Protein AF-A0A536DQ66-F1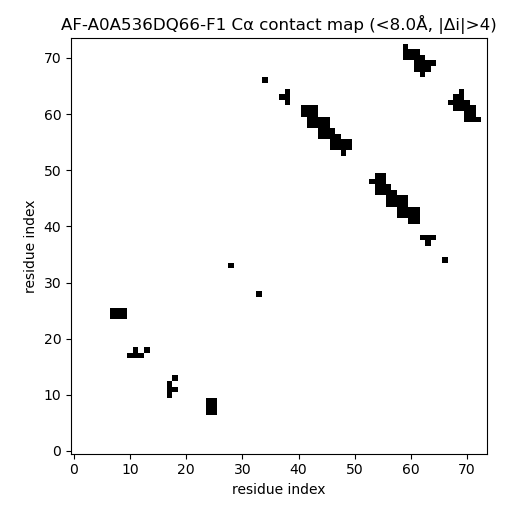 (afdb_monomer)

Secondary structure (DSSP, 8-state):
----PPP------TTTTGGG--SPTT----HHHHHHHHHH-S-EEEEEE-TT--EEEEEE-EEEETTEEEE---

Structure (mmCIF, N/CA/C/O backbone):
data_AF-A0A536DQ66-F1
#
_entry.id   AF-A0A536DQ66-F1
#
loop_
_atom_site.group_PDB
_atom_site.id
_atom_site.type_symbol
_atom_site.label_atom_id
_atom_site.label_alt_id
_atom_site.label_comp_id
_atom_site.label_asym_id
_atom_site.label_entity_id
_atom_site.label_seq_id
_atom_site.pdbx_PDB_ins_code
_atom_site.Cartn_x
_atom_site.Cartn_y
_atom_site.Cartn_z
_atom_site.occupancy
_atom_site.B_iso_or_equiv
_atom_site.auth_seq_id
_atom_site.auth_comp_id
_atom_site.auth_asym_id
_atom_site.auth_atom_id
_atom_site.pdbx_PDB_model_num
ATOM 1 N N . MET A 1 1 ? 28.110 -7.436 -3.839 1.00 50.94 1 MET A N 1
ATOM 2 C CA . MET A 1 1 ? 27.618 -6.183 -3.224 1.00 50.94 1 MET A CA 1
ATOM 3 C C . MET A 1 1 ? 27.395 -6.448 -1.743 1.00 50.94 1 MET A C 1
ATOM 5 O O . MET A 1 1 ? 26.749 -7.450 -1.455 1.00 50.94 1 MET A O 1
ATOM 9 N N . PRO A 1 2 ? 27.948 -5.659 -0.807 1.00 51.78 2 PRO A N 1
ATOM 10 C CA . PRO A 1 2 ? 27.680 -5.873 0.613 1.00 51.78 2 PRO A CA 1
ATOM 11 C C . PRO A 1 2 ? 26.178 -5.723 0.894 1.00 51.78 2 PRO A C 1
ATOM 13 O O . PRO A 1 2 ? 25.521 -4.846 0.331 1.00 51.78 2 PRO A O 1
ATOM 16 N N . ASN A 1 3 ? 25.643 -6.615 1.729 1.00 50.31 3 ASN A N 1
ATOM 17 C CA . ASN A 1 3 ? 24.229 -6.689 2.092 1.00 50.31 3 ASN A CA 1
ATOM 18 C C . ASN A 1 3 ? 23.809 -5.419 2.852 1.00 50.31 3 ASN A C 1
ATOM 20 O O . ASN A 1 3 ? 23.988 -5.311 4.065 1.00 50.31 3 ASN A O 1
ATOM 24 N N . ARG A 1 4 ? 23.287 -4.423 2.132 1.00 65.62 4 ARG A N 1
ATOM 25 C CA . ARG A 1 4 ? 22.777 -3.176 2.707 1.00 65.62 4 ARG A CA 1
ATOM 26 C C . ARG A 1 4 ? 21.315 -3.385 3.079 1.00 65.62 4 ARG A C 1
ATOM 28 O O . ARG A 1 4 ? 20.424 -2.944 2.360 1.00 65.62 4 ARG A O 1
ATOM 35 N N . MET A 1 5 ? 21.072 -4.089 4.186 1.00 66.81 5 MET A N 1
ATOM 36 C CA . MET A 1 5 ? 19.711 -4.214 4.704 1.00 66.81 5 MET A CA 1
ATOM 37 C C . MET A 1 5 ? 19.155 -2.812 4.995 1.00 66.81 5 MET A C 1
ATOM 39 O O . MET A 1 5 ? 19.843 -2.007 5.637 1.00 66.81 5 MET A O 1
ATOM 43 N N . PRO A 1 6 ? 17.943 -2.488 4.520 1.00 69.56 6 PRO A N 1
ATOM 44 C CA . PRO A 1 6 ? 17.320 -1.217 4.840 1.00 69.56 6 PRO A CA 1
ATOM 45 C C . PRO A 1 6 ? 17.104 -1.142 6.354 1.00 69.56 6 PRO A C 1
ATOM 47 O O . PRO A 1 6 ? 16.484 -2.018 6.955 1.00 69.56 6 PRO A O 1
ATOM 50 N N . LYS A 1 7 ? 17.646 -0.097 6.985 1.00 73.31 7 LYS A N 1
ATOM 51 C CA . LYS A 1 7 ? 17.349 0.206 8.386 1.00 73.31 7 LYS A CA 1
ATOM 52 C C . LYS A 1 7 ? 15.971 0.871 8.444 1.00 73.31 7 LYS A C 1
ATOM 54 O O . LYS A 1 7 ? 15.765 1.822 7.691 1.00 73.31 7 LYS A O 1
ATOM 59 N N . PRO A 1 8 ? 15.048 0.424 9.314 1.00 71.00 8 PRO A N 1
ATOM 60 C CA . PRO A 1 8 ? 13.791 1.125 9.528 1.00 71.00 8 PRO A CA 1
ATOM 61 C C . PRO A 1 8 ? 14.085 2.530 10.054 1.00 71.00 8 PRO A C 1
ATOM 63 O O . PRO A 1 8 ? 14.517 2.712 11.189 1.00 71.00 8 PRO A O 1
ATOM 66 N N . SER A 1 9 ? 13.890 3.527 9.206 1.00 77.31 9 SER A N 1
ATOM 67 C CA . SER A 1 9 ? 14.007 4.933 9.560 1.00 77.31 9 SER A CA 1
ATOM 68 C C . SER A 1 9 ? 12.867 5.696 8.913 1.00 77.31 9 SER A C 1
ATOM 70 O O . SER A 1 9 ? 12.339 5.286 7.878 1.00 77.31 9 SER A O 1
ATOM 72 N N . ARG A 1 10 ? 12.489 6.827 9.509 1.00 77.56 10 ARG A N 1
ATOM 73 C CA . ARG A 1 10 ? 11.517 7.721 8.884 1.00 77.56 10 ARG A CA 1
ATOM 74 C C . ARG A 1 10 ? 12.079 8.230 7.560 1.00 77.56 10 ARG A C 1
ATOM 76 O O . ARG A 1 10 ? 13.218 8.687 7.506 1.00 77.56 10 ARG A O 1
ATOM 83 N N . MET A 1 11 ? 11.269 8.145 6.511 1.00 77.75 11 MET A N 1
ATOM 84 C CA . MET A 1 11 ? 11.559 8.813 5.251 1.00 77.75 11 MET A CA 1
ATOM 85 C C . MET A 1 11 ? 11.458 10.324 5.459 1.00 77.75 11 MET A C 1
ATOM 87 O O . MET A 1 11 ? 10.489 10.802 6.044 1.00 77.75 11 MET A O 1
ATOM 91 N N . THR A 1 12 ? 12.452 11.070 4.992 1.00 80.50 12 THR A N 1
ATOM 92 C CA . THR A 1 12 ? 12.419 12.532 4.972 1.00 80.50 12 THR A CA 1
ATOM 93 C C . THR A 1 12 ? 12.221 12.997 3.536 1.00 80.50 12 THR A C 1
ATOM 95 O O . THR A 1 12 ? 12.936 12.580 2.627 1.00 80.50 12 THR A O 1
ATOM 98 N N . SER A 1 13 ? 11.219 13.842 3.311 1.00 83.31 13 SER A N 1
ATOM 99 C CA . SER A 1 13 ? 10.990 14.481 2.017 1.00 83.31 13 SER A CA 1
ATOM 100 C C . SER A 1 13 ? 10.318 15.832 2.262 1.00 83.31 13 SER A C 1
ATOM 102 O O . SER A 1 13 ? 9.138 15.852 2.623 1.00 83.31 13 SER A O 1
ATOM 104 N N . PRO A 1 14 ? 11.075 16.941 2.165 1.00 87.19 14 PRO A N 1
ATOM 105 C CA . PRO A 1 14 ? 10.556 18.267 2.461 1.00 87.19 14 PRO A CA 1
ATOM 106 C C . PRO A 1 14 ? 9.288 18.590 1.666 1.00 87.19 14 PRO A C 1
ATOM 108 O O . PRO A 1 14 ? 9.250 18.378 0.453 1.00 87.19 14 PRO A O 1
ATOM 111 N N . GLY A 1 15 ? 8.258 19.097 2.339 1.00 86.50 15 GLY A N 1
ATOM 112 C CA . GLY A 1 15 ? 6.988 19.492 1.717 1.00 86.50 15 GLY A CA 1
ATOM 113 C C . GLY A 1 15 ? 6.009 18.344 1.443 1.00 86.50 15 GLY A C 1
ATOM 114 O O . GLY A 1 15 ? 4.880 18.606 1.036 1.00 86.50 15 GLY A O 1
ATOM 115 N N . TYR A 1 16 ? 6.387 17.090 1.713 1.00 83.12 16 TYR A N 1
ATOM 116 C CA . TYR A 1 16 ? 5.494 15.926 1.610 1.00 83.12 16 TYR A CA 1
ATOM 117 C C . TYR A 1 16 ? 4.812 15.559 2.940 1.00 83.12 16 TYR A C 1
ATOM 119 O O . TYR A 1 16 ? 4.209 14.493 3.060 1.00 83.12 16 TYR A O 1
ATOM 127 N N . GLY A 1 17 ? 4.895 16.434 3.949 1.00 81.31 17 GLY A N 1
ATOM 128 C CA . GLY A 1 17 ? 4.169 16.292 5.212 1.00 81.31 17 GLY A CA 1
ATOM 129 C C . GLY A 1 17 ? 4.784 15.293 6.193 1.00 81.31 17 GLY A C 1
ATOM 130 O O . GLY A 1 17 ? 4.165 14.976 7.204 1.00 81.31 17 GLY A O 1
ATOM 131 N N . PHE A 1 18 ? 6.000 14.803 5.937 1.00 82.00 18 PHE A N 1
ATOM 132 C CA . PHE A 1 18 ? 6.709 13.917 6.868 1.00 82.00 18 PHE A CA 1
ATOM 133 C C . PHE A 1 18 ? 7.225 14.652 8.114 1.00 82.00 18 PHE A C 1
ATOM 135 O O . PHE A 1 18 ? 7.543 14.007 9.115 1.00 82.00 18 PHE A O 1
ATOM 142 N N . GLU A 1 19 ? 7.305 15.984 8.071 1.00 83.25 19 GLU A N 1
ATOM 143 C CA . GLU A 1 19 ? 7.792 16.828 9.166 1.00 83.25 19 GLU A CA 1
ATOM 144 C C . GLU A 1 19 ? 6.794 16.932 10.326 1.00 83.25 19 GLU A C 1
ATOM 146 O O . GLU A 1 19 ? 7.199 17.186 11.457 1.00 83.25 19 GLU A O 1
ATOM 151 N N . SER A 1 20 ? 5.500 16.716 10.066 1.00 82.12 20 SER A N 1
ATOM 152 C CA . SER A 1 20 ? 4.438 16.794 11.080 1.00 82.12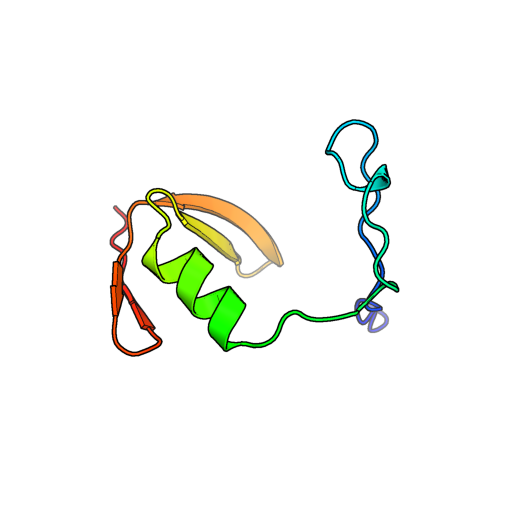 20 SER A CA 1
ATOM 153 C C . SER A 1 20 ? 4.271 15.505 11.893 1.00 82.12 20 SER A C 1
ATOM 155 O O . SER A 1 20 ? 3.482 15.466 12.838 1.00 82.12 20 SER A O 1
ATOM 157 N N . ALA A 1 21 ? 5.003 14.440 11.550 1.00 80.62 21 ALA A N 1
ATOM 158 C CA . ALA A 1 21 ? 4.920 13.161 12.240 1.00 80.62 21 ALA A CA 1
ATOM 159 C C . ALA A 1 21 ? 5.499 13.253 13.665 1.00 80.62 21 ALA A C 1
ATOM 161 O O . ALA A 1 21 ? 6.709 13.392 13.846 1.00 80.62 21 ALA A O 1
ATOM 162 N N . THR A 1 22 ? 4.641 13.105 14.676 1.00 83.75 22 THR A N 1
ATOM 163 C CA . THR A 1 22 ? 5.007 13.188 16.104 1.00 83.75 22 THR A CA 1
ATOM 164 C C . THR A 1 22 ? 5.422 11.850 16.723 1.00 83.75 22 THR A C 1
ATOM 166 O O . THR A 1 22 ? 6.123 11.829 17.732 1.00 83.75 22 THR A O 1
ATOM 169 N N . SER A 1 23 ? 5.030 10.730 16.115 1.00 84.12 23 SER A N 1
ATOM 170 C CA . SER A 1 23 ? 5.404 9.373 16.532 1.00 84.12 23 SER A CA 1
ATOM 171 C C . SER A 1 23 ? 6.923 9.130 16.519 1.00 84.12 23 SER A C 1
ATOM 173 O O . SER A 1 23 ? 7.634 9.738 15.711 1.00 84.12 23 SER A O 1
ATOM 175 N N . PRO A 1 24 ? 7.472 8.194 17.315 1.00 84.50 24 PRO A N 1
ATOM 176 C CA . PRO A 1 24 ? 8.844 7.717 17.148 1.00 84.50 24 PRO A CA 1
ATOM 177 C C . PRO A 1 24 ? 9.082 7.058 15.770 1.00 84.50 24 PRO A C 1
ATOM 179 O O . PRO A 1 24 ? 8.174 6.441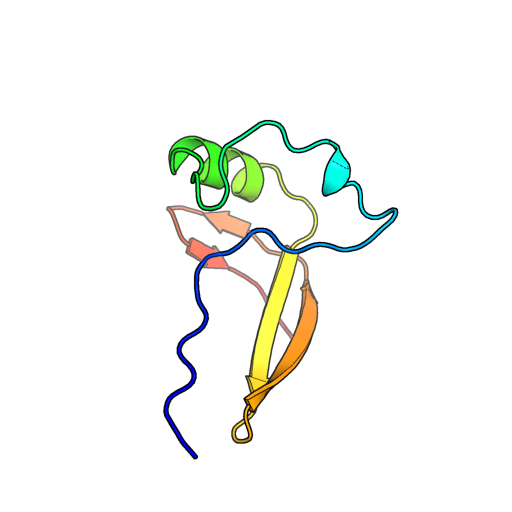 15.206 1.00 84.50 24 PRO A O 1
ATOM 182 N N . PRO A 1 25 ? 10.285 7.176 15.171 1.00 81.69 25 PRO A N 1
ATOM 183 C CA . PRO A 1 25 ? 10.614 6.470 13.932 1.00 81.69 25 PRO A CA 1
ATOM 184 C C . PRO A 1 25 ? 10.446 4.954 14.077 1.00 81.69 25 PRO A C 1
ATOM 186 O O . PRO A 1 25 ? 10.950 4.357 15.022 1.00 81.69 25 PRO A O 1
ATOM 189 N N . GLY A 1 26 ? 9.766 4.328 13.116 1.00 80.44 26 GLY A N 1
ATOM 190 C CA . GLY A 1 26 ? 9.531 2.882 13.123 1.00 80.44 26 GLY A CA 1
ATOM 191 C C . GLY A 1 26 ? 8.350 2.423 13.982 1.00 80.44 26 GLY A C 1
ATOM 192 O O . GLY A 1 26 ? 8.047 1.229 13.961 1.00 80.44 26 GLY A O 1
ATOM 193 N N . GLU A 1 27 ? 7.655 3.332 14.678 1.00 86.31 27 GLU A N 1
ATOM 194 C CA . GLU A 1 27 ? 6.353 3.024 15.273 1.00 86.31 27 GLU A CA 1
ATOM 195 C C . GLU A 1 27 ? 5.374 2.582 14.173 1.00 86.31 27 GLU A C 1
ATOM 197 O O . GLU A 1 27 ? 5.277 3.206 13.112 1.00 86.31 27 GLU A O 1
ATOM 202 N N . ARG A 1 28 ? 4.682 1.464 14.408 1.00 86.25 28 ARG A N 1
ATOM 203 C CA . ARG A 1 28 ? 3.730 0.870 13.464 1.00 86.25 28 ARG A CA 1
ATOM 204 C C . ARG A 1 28 ? 2.315 1.098 13.965 1.00 86.25 28 ARG A C 1
ATOM 206 O O . ARG A 1 28 ? 2.062 1.009 15.163 1.00 86.25 28 ARG A O 1
ATOM 213 N N . PHE A 1 29 ? 1.383 1.318 13.046 1.00 89.56 29 PHE A N 1
ATOM 214 C CA . PHE A 1 29 ? -0.030 1.286 13.397 1.00 89.56 29 PHE A CA 1
ATOM 215 C C . PHE A 1 29 ? -0.469 -0.133 13.785 1.00 89.56 29 PHE A C 1
ATOM 217 O O . PHE A 1 29 ? 0.073 -1.103 13.243 1.00 89.56 29 PHE A O 1
ATOM 224 N N . PRO A 1 30 ? -1.469 -0.271 14.678 1.00 94.19 30 PRO A N 1
ATOM 225 C CA . PRO A 1 30 ? -2.191 -1.526 14.830 1.00 94.19 30 PRO A CA 1
ATOM 226 C C . PRO A 1 30 ? -2.720 -1.994 13.474 1.00 94.19 30 PRO A C 1
ATOM 228 O O . PRO A 1 30 ? -3.15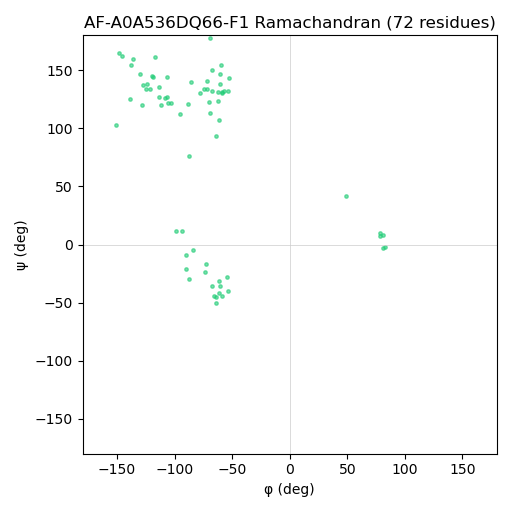0 -1.175 12.660 1.00 94.19 30 PRO A O 1
ATOM 231 N N . TRP A 1 31 ? -2.707 -3.305 13.234 1.00 94.06 31 TRP A N 1
ATOM 232 C CA . TRP A 1 31 ? -3.127 -3.858 11.946 1.00 94.06 31 TRP A CA 1
ATOM 233 C C . TRP A 1 31 ? -4.586 -3.527 11.607 1.00 94.06 31 TRP A C 1
ATOM 235 O O . TRP A 1 31 ? -4.872 -3.187 10.468 1.00 94.06 31 TRP A O 1
ATOM 245 N N . SER A 1 32 ? -5.476 -3.481 12.602 1.00 95.75 32 SER A N 1
ATOM 246 C CA . SER A 1 32 ? -6.875 -3.071 12.416 1.00 95.75 32 SER A CA 1
ATOM 247 C C . SER A 1 32 ? -7.013 -1.702 11.741 1.00 95.75 32 SER A C 1
ATOM 249 O O . SER A 1 32 ? -7.815 -1.529 10.831 1.00 95.75 32 SER A O 1
ATOM 251 N N . ARG A 1 33 ? -6.160 -0.737 12.107 1.00 95.69 33 ARG A N 1
ATOM 252 C CA . ARG A 1 33 ? -6.131 0.578 11.455 1.00 95.69 33 ARG A CA 1
ATOM 253 C C . ARG A 1 33 ? -5.654 0.487 10.005 1.00 95.69 33 ARG A C 1
ATOM 255 O O . ARG A 1 33 ? -6.107 1.254 9.161 1.00 95.69 33 ARG A O 1
ATOM 262 N N . VAL A 1 34 ? -4.713 -0.410 9.709 1.00 94.69 34 VAL A N 1
ATOM 263 C CA . VAL A 1 34 ? -4.261 -0.649 8.329 1.00 94.69 34 VAL A CA 1
ATOM 264 C C . VAL A 1 34 ? -5.415 -1.207 7.499 1.00 94.69 34 VAL A C 1
ATOM 266 O O . VAL A 1 34 ? -5.663 -0.707 6.405 1.00 94.69 34 VAL A O 1
ATOM 269 N N . GLU A 1 35 ? -6.161 -2.170 8.037 1.00 96.31 35 GLU A N 1
ATOM 270 C CA . 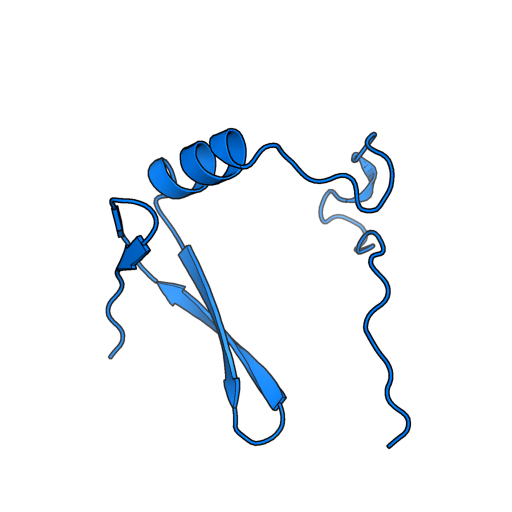GLU A 1 35 ? -7.331 -2.755 7.374 1.00 96.31 35 GLU A CA 1
ATOM 271 C C . GLU A 1 35 ? -8.431 -1.722 7.117 1.00 96.31 35 GLU A C 1
ATOM 273 O O . GLU A 1 35 ? -8.971 -1.691 6.016 1.00 96.31 35 GLU A O 1
ATOM 278 N N . GLU A 1 36 ? -8.717 -0.828 8.066 1.00 96.62 36 GLU A N 1
ATOM 279 C CA . GLU A 1 36 ? -9.673 0.275 7.877 1.00 96.62 36 GLU A CA 1
ATOM 280 C C . GLU A 1 36 ? -9.273 1.199 6.716 1.00 96.62 36 GLU A C 1
ATOM 282 O O . GLU A 1 36 ? -10.105 1.580 5.886 1.00 96.62 36 GLU A O 1
ATOM 287 N N . VAL A 1 37 ? -7.986 1.553 6.632 1.00 95.88 37 VAL A N 1
ATOM 288 C CA . VAL A 1 37 ? -7.461 2.390 5.544 1.00 95.88 37 VAL A CA 1
ATOM 289 C C . VAL A 1 37 ? -7.556 1.662 4.207 1.00 95.88 37 VAL A C 1
ATOM 291 O O . VAL A 1 37 ? -7.985 2.264 3.226 1.00 95.88 37 VAL A O 1
ATOM 294 N N . LEU A 1 38 ? -7.191 0.378 4.159 1.00 96.56 38 LEU A N 1
ATOM 295 C CA . LEU A 1 38 ? -7.283 -0.419 2.937 1.00 96.56 38 LEU A CA 1
ATOM 296 C C . LEU A 1 38 ? -8.742 -0.573 2.498 1.00 96.56 38 LEU A C 1
ATOM 298 O O . LEU A 1 38 ? -9.067 -0.227 1.371 1.00 96.56 38 LEU A O 1
ATOM 302 N N . ALA A 1 39 ? -9.643 -0.977 3.392 1.00 96.06 39 ALA A N 1
ATOM 303 C CA . ALA A 1 39 ? -11.058 -1.182 3.081 1.00 96.06 39 ALA A CA 1
ATOM 304 C C . ALA A 1 39 ? -11.779 0.092 2.604 1.00 96.06 39 ALA A C 1
ATOM 306 O O . ALA A 1 39 ? -12.704 0.012 1.797 1.00 96.06 39 ALA A O 1
ATOM 307 N N . SER A 1 40 ? -11.368 1.269 3.086 1.00 95.88 40 SER A N 1
ATOM 308 C CA . SER A 1 40 ? -11.963 2.559 2.705 1.00 95.88 40 SER A CA 1
ATOM 309 C C . SER A 1 40 ? -11.299 3.222 1.490 1.00 95.88 40 SER A C 1
ATOM 311 O O . SER A 1 40 ? -11.812 4.221 0.968 1.00 95.88 40 SER A O 1
ATOM 313 N N . ALA A 1 41 ? -10.172 2.687 1.013 1.00 95.75 41 ALA A N 1
ATOM 314 C CA . ALA A 1 41 ? -9.425 3.268 -0.090 1.00 95.75 41 ALA A CA 1
ATOM 315 C C . ALA A 1 41 ? -10.155 3.091 -1.429 1.00 95.75 41 ALA A C 1
ATOM 317 O O . ALA A 1 41 ? -10.589 2.005 -1.804 1.00 95.75 41 ALA A O 1
ATOM 318 N N . ARG A 1 42 ? -10.222 4.179 -2.205 1.00 89.00 42 ARG A N 1
ATOM 319 C CA . ARG A 1 42 ? -10.696 4.149 -3.601 1.00 89.00 42 ARG A CA 1
ATOM 320 C C . ARG A 1 42 ? -9.580 3.839 -4.596 1.00 89.00 42 ARG A C 1
ATOM 322 O O . ARG A 1 42 ? -9.842 3.288 -5.656 1.00 89.00 42 ARG A O 1
ATOM 329 N N . ASN A 1 43 ? -8.352 4.232 -4.263 1.00 93.19 43 ASN A N 1
ATOM 330 C CA . ASN A 1 43 ? -7.187 4.133 -5.135 1.00 93.19 43 ASN A CA 1
ATOM 331 C C . ASN A 1 43 ? -6.088 3.354 -4.424 1.00 93.19 43 ASN A C 1
ATOM 333 O O . ASN A 1 43 ? -5.761 3.660 -3.276 1.00 93.19 43 ASN A O 1
ATOM 337 N N . TYR A 1 44 ? -5.486 2.411 -5.139 1.00 95.75 44 TYR A N 1
ATOM 338 C CA . TYR A 1 44 ? -4.394 1.591 -4.641 1.00 95.75 44 TYR A CA 1
ATOM 339 C C . TYR A 1 44 ? -3.162 1.824 -5.498 1.00 95.75 44 TYR A C 1
ATOM 341 O O . TYR A 1 44 ? -3.260 2.004 -6.709 1.00 95.75 44 TYR A O 1
ATOM 349 N N . TRP A 1 45 ? -1.994 1.801 -4.869 1.00 95.38 45 TRP A N 1
ATOM 350 C CA . TRP A 1 45 ? -0.715 1.811 -5.566 1.00 95.38 45 TRP A CA 1
ATOM 351 C C . TRP A 1 45 ? -0.049 0.461 -5.359 1.00 95.38 45 TRP A C 1
ATOM 353 O O . TRP A 1 45 ? 0.228 0.079 -4.223 1.00 95.38 45 TRP A O 1
ATOM 363 N N . ILE A 1 46 ? 0.221 -0.252 -6.450 1.00 94.94 46 ILE A N 1
ATOM 364 C CA . ILE A 1 46 ? 0.972 -1.506 -6.409 1.00 94.94 46 ILE A CA 1
ATOM 365 C C . ILE A 1 46 ? 2.388 -1.224 -6.894 1.00 94.94 46 ILE A C 1
ATOM 367 O O . ILE A 1 46 ? 2.592 -0.738 -8.008 1.00 94.94 46 ILE A O 1
ATOM 371 N N . ALA A 1 47 ? 3.364 -1.520 -6.038 1.00 95.00 47 ALA A N 1
ATOM 372 C CA . ALA A 1 47 ? 4.778 -1.424 -6.356 1.00 95.00 47 ALA A CA 1
ATOM 373 C C . ALA A 1 47 ? 5.354 -2.828 -6.557 1.00 95.00 47 ALA A C 1
ATOM 375 O O . ALA A 1 47 ? 5.312 -3.667 -5.660 1.00 95.00 47 ALA A O 1
ATOM 376 N N . THR A 1 48 ? 5.913 -3.072 -7.735 1.00 93.62 48 THR A N 1
ATOM 377 C CA . THR A 1 48 ? 6.634 -4.303 -8.076 1.00 93.62 48 THR A CA 1
ATOM 378 C C . THR A 1 48 ? 8.086 -3.969 -8.392 1.00 93.62 48 THR A C 1
ATOM 380 O O . THR A 1 48 ? 8.423 -2.816 -8.663 1.00 93.62 48 THR A O 1
ATOM 383 N N . ALA A 1 49 ? 8.967 -4.963 -8.348 1.00 94.69 49 ALA A N 1
ATOM 384 C CA . ALA A 1 49 ? 10.337 -4.822 -8.818 1.00 94.69 49 ALA A CA 1
ATOM 385 C C . ALA A 1 49 ? 10.592 -5.843 -9.928 1.00 94.69 49 ALA A C 1
ATOM 387 O O . ALA A 1 49 ? 10.225 -7.010 -9.794 1.00 94.69 49 ALA A O 1
ATOM 388 N N . GLY A 1 50 ? 11.211 -5.403 -11.026 1.00 87.94 50 GLY A N 1
ATOM 389 C CA . GLY A 1 50 ? 11.633 -6.314 -12.093 1.00 87.94 50 GLY A CA 1
ATOM 390 C C . GLY A 1 50 ? 12.790 -7.222 -11.656 1.00 87.94 50 GLY A C 1
ATOM 391 O O . GLY A 1 50 ? 13.352 -7.052 -10.576 1.00 87.94 50 GLY A O 1
ATOM 392 N N . LEU A 1 51 ? 13.222 -8.131 -12.536 1.00 92.88 51 LEU A N 1
ATOM 393 C CA . LEU A 1 51 ? 14.325 -9.075 -12.266 1.00 92.88 51 LEU A CA 1
ATOM 394 C C . LEU A 1 51 ? 15.632 -8.398 -11.811 1.00 92.88 51 LEU A C 1
ATOM 396 O O . LEU A 1 51 ? 16.411 -8.986 -11.071 1.00 92.88 51 LEU A O 1
ATOM 400 N N . VAL A 1 52 ? 15.860 -7.153 -12.238 1.00 91.81 52 VAL A N 1
ATOM 401 C CA . VAL A 1 52 ? 17.055 -6.353 -11.906 1.00 91.81 52 VAL A CA 1
ATOM 402 C C . VAL A 1 52 ? 16.784 -5.366 -10.752 1.00 91.81 52 VAL A C 1
ATOM 404 O O . VAL A 1 52 ? 17.567 -4.459 -10.491 1.00 91.81 52 VAL A O 1
ATOM 407 N N . GLY A 1 53 ? 15.656 -5.499 -10.049 1.00 89.12 5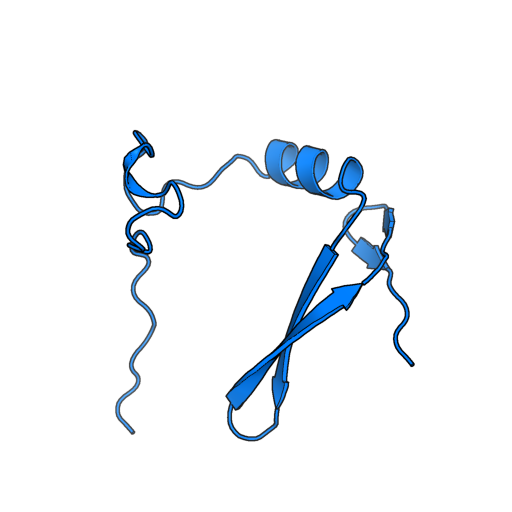3 GLY A N 1
ATOM 408 C CA . GLY A 1 53 ? 15.334 -4.716 -8.851 1.00 89.12 53 GLY A CA 1
ATOM 409 C C . GLY A 1 53 ? 14.839 -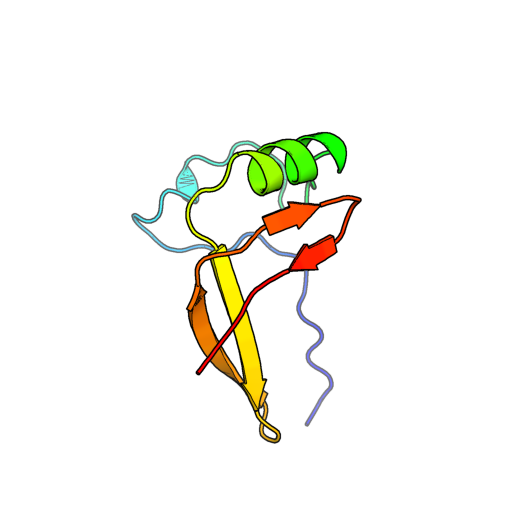3.288 -9.104 1.00 89.12 53 GLY A C 1
ATOM 410 O O . GLY A 1 53 ? 14.665 -2.531 -8.151 1.00 89.12 53 GLY A O 1
ATOM 411 N N . ARG A 1 54 ? 14.597 -2.891 -10.362 1.00 88.75 54 ARG A N 1
ATOM 412 C CA . ARG A 1 54 ? 14.038 -1.566 -10.664 1.00 88.75 54 ARG A CA 1
ATOM 413 C C . ARG A 1 54 ? 12.571 -1.507 -10.209 1.00 88.75 54 ARG A C 1
ATOM 415 O O . ARG A 1 54 ? 11.792 -2.336 -10.687 1.00 88.75 54 ARG A O 1
ATOM 422 N N . PRO A 1 55 ? 12.189 -0.555 -9.338 1.00 94.25 55 PRO A N 1
ATOM 423 C CA . PRO A 1 55 ? 10.813 -0.429 -8.885 1.00 94.25 55 PRO A CA 1
ATOM 424 C C . PRO A 1 55 ? 9.916 0.119 -9.999 1.00 94.25 55 PRO A C 1
ATOM 426 O O . PRO A 1 55 ? 10.303 1.029 -10.736 1.00 94.25 55 PRO A O 1
ATOM 429 N N . HIS A 1 56 ? 8.705 -0.418 -10.083 1.00 93.19 56 HIS A N 1
ATOM 430 C CA . HIS A 1 56 ? 7.608 0.071 -10.905 1.00 93.19 56 HIS A CA 1
ATOM 431 C C . HIS A 1 56 ? 6.370 0.210 -10.020 1.00 93.19 56 HIS A C 1
ATOM 433 O O . HIS A 1 56 ? 5.928 -0.770 -9.422 1.00 93.19 56 HIS A O 1
ATOM 439 N N . ALA A 1 57 ? 5.839 1.427 -9.921 1.00 95.81 57 ALA A N 1
ATOM 440 C CA . ALA A 1 57 ? 4.638 1.730 -9.156 1.00 95.81 57 ALA A CA 1
ATOM 441 C C . ALA A 1 57 ? 3.524 2.152 -10.114 1.00 95.81 57 ALA A C 1
ATOM 443 O O . ALA A 1 57 ? 3.724 3.066 -10.914 1.00 95.81 57 ALA A O 1
ATOM 444 N N . ALA A 1 58 ? 2.367 1.503 -10.010 1.00 95.19 58 ALA A N 1
ATOM 445 C CA . ALA A 1 58 ? 1.199 1.808 -10.825 1.00 95.19 58 ALA A CA 1
ATOM 446 C C . ALA A 1 58 ? -0.035 2.032 -9.939 1.00 95.19 58 ALA A C 1
ATOM 448 O O . ALA A 1 58 ? -0.245 1.265 -8.989 1.00 95.19 58 ALA A O 1
ATOM 449 N N . PRO A 1 59 ? -0.856 3.056 -10.233 1.00 95.69 59 PRO A N 1
ATOM 450 C CA . PRO A 1 59 ? -2.166 3.186 -9.623 1.00 95.69 59 PRO A CA 1
ATOM 451 C C . PRO A 1 59 ? -3.125 2.164 -10.246 1.00 9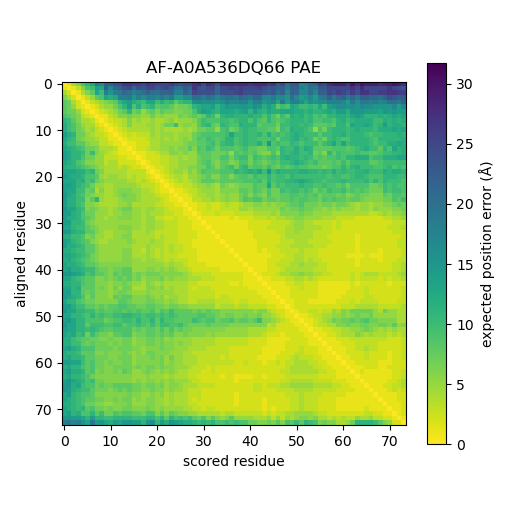5.69 59 PRO A C 1
ATOM 453 O O . PRO A 1 59 ? -3.194 2.028 -11.467 1.00 95.69 59 PRO A O 1
ATOM 456 N N . VAL A 1 60 ? -3.882 1.463 -9.408 1.00 95.00 60 VAL A N 1
ATOM 457 C CA . VAL A 1 60 ? -4.905 0.495 -9.816 1.00 95.00 60 VAL A CA 1
ATOM 458 C C . VAL A 1 60 ? -6.168 0.679 -8.984 1.00 95.00 60 VAL A C 1
ATOM 460 O O . VAL A 1 60 ? -6.149 1.228 -7.877 1.00 95.00 60 VAL A O 1
ATOM 463 N N . TRP A 1 61 ? -7.279 0.180 -9.512 1.00 94.44 61 TRP A N 1
ATOM 464 C CA . TRP A 1 61 ? -8.447 -0.121 -8.693 1.00 94.44 61 TRP A CA 1
ATOM 465 C C . TRP A 1 61 ? -8.291 -1.520 -8.108 1.00 94.44 61 TRP A C 1
ATOM 467 O O . TRP A 1 61 ? -7.807 -2.432 -8.781 1.00 94.44 61 TRP A O 1
ATOM 477 N N . ALA A 1 62 ? -8.686 -1.677 -6.849 1.00 95.25 62 ALA A N 1
ATOM 478 C CA . ALA A 1 62 ? -8.597 -2.941 -6.141 1.00 95.25 62 ALA A CA 1
ATOM 479 C C . ALA A 1 62 ? -9.729 -3.079 -5.119 1.00 95.25 62 ALA A C 1
ATOM 481 O O . ALA A 1 62 ? -10.384 -2.099 -4.757 1.00 95.25 62 ALA A O 1
ATOM 482 N N . LEU A 1 63 ? -9.924 -4.309 -4.654 1.00 95.00 63 LEU A N 1
ATOM 483 C CA . LEU A 1 63 ? -10.781 -4.658 -3.529 1.00 95.00 63 LEU A CA 1
ATOM 484 C C . LEU A 1 63 ? -9.914 -5.177 -2.385 1.00 95.00 63 LEU A C 1
ATOM 486 O O . LEU A 1 63 ? -9.042 -6.015 -2.609 1.00 95.00 63 LEU A O 1
ATOM 490 N N . TRP A 1 64 ? -10.193 -4.719 -1.168 1.00 96.62 64 TRP A N 1
ATOM 491 C CA . TRP A 1 64 ? -9.742 -5.371 0.057 1.00 96.62 64 TRP A CA 1
ATOM 492 C C . TRP A 1 64 ? -10.864 -6.277 0.562 1.00 96.62 64 TRP A C 1
ATOM 494 O O . TRP A 1 64 ? -11.927 -5.785 0.944 1.00 96.62 64 TRP A O 1
ATOM 504 N N . LEU A 1 65 ? -10.649 -7.590 0.523 1.00 95.31 65 LEU A N 1
ATOM 505 C CA . LEU A 1 65 ? -11.639 -8.592 0.913 1.00 95.31 65 LEU A CA 1
ATOM 506 C C . LEU A 1 65 ? -10.945 -9.702 1.701 1.00 95.31 65 LEU A C 1
ATOM 508 O O . LEU A 1 65 ? -9.965 -10.266 1.224 1.00 95.31 65 LEU A O 1
ATOM 512 N N . ASP A 1 66 ? -11.441 -9.985 2.906 1.00 94.81 66 ASP A N 1
ATOM 513 C CA . ASP A 1 66 ? -10.961 -11.068 3.778 1.00 94.81 66 ASP A CA 1
ATOM 514 C C . ASP A 1 66 ? -9.430 -11.106 3.961 1.00 94.81 66 ASP A C 1
ATOM 516 O O . ASP A 1 66 ? -8.797 -12.160 3.944 1.00 94.81 66 ASP A O 1
ATOM 520 N N . GLY A 1 67 ? -8.814 -9.931 4.127 1.00 94.44 67 GLY A N 1
ATOM 521 C CA . GLY A 1 67 ? -7.366 -9.810 4.329 1.00 94.44 67 GLY A CA 1
ATOM 522 C C . GLY A 1 67 ? -6.529 -9.869 3.045 1.00 94.44 67 GLY A C 1
ATOM 523 O O . GLY A 1 67 ? -5.301 -9.949 3.120 1.00 94.44 67 GLY A O 1
ATOM 524 N N . VAL A 1 68 ? -7.167 -9.845 1.871 1.00 96.06 68 VAL A N 1
ATOM 525 C CA . VAL A 1 68 ? -6.518 -10.001 0.564 1.00 96.06 68 VAL A CA 1
ATOM 526 C C . VAL A 1 68 ? -6.834 -8.812 -0.348 1.00 96.06 68 VAL A C 1
ATOM 528 O O . VAL A 1 68 ? -7.969 -8.343 -0.423 1.00 96.06 68 VAL A O 1
ATOM 531 N N . VAL A 1 69 ? -5.816 -8.333 -1.075 1.00 95.56 69 VAL A N 1
ATOM 532 C CA . VAL A 1 69 ? -5.987 -7.358 -2.164 1.00 95.56 69 VAL A CA 1
ATOM 533 C C . VAL A 1 69 ? -6.244 -8.101 -3.472 1.00 95.56 69 VAL A C 1
ATOM 535 O O . VAL A 1 69 ? -5.383 -8.847 -3.940 1.00 95.56 69 VAL A O 1
ATOM 538 N N . TYR A 1 70 ? -7.382 -7.829 -4.105 1.00 95.81 70 TYR A N 1
ATOM 539 C CA . TYR A 1 70 ? -7.702 -8.281 -5.459 1.00 95.81 70 TYR A CA 1
ATOM 540 C C . TYR A 1 70 ? -7.653 -7.102 -6.423 1.00 95.81 70 TYR A C 1
ATOM 542 O O . TYR A 1 70 ? -8.326 -6.097 -6.206 1.00 95.81 70 TYR A O 1
ATOM 550 N N . PHE A 1 71 ? -6.885 -7.220 -7.502 1.00 95.12 71 PHE A N 1
ATOM 551 C CA . PHE A 1 71 ? -6.794 -6.197 -8.542 1.00 95.12 71 PHE A CA 1
ATOM 552 C C . PHE A 1 71 ? -6.592 -6.845 -9.911 1.00 95.12 71 PHE A C 1
ATOM 554 O O . PHE A 1 71 ? -6.196 -8.006 -10.011 1.00 95.12 71 PHE A O 1
ATOM 561 N N . SER A 1 72 ? -6.860 -6.080 -10.965 1.00 92.50 72 SER A N 1
ATOM 562 C CA . SER A 1 72 ? -6.598 -6.480 -12.345 1.00 92.50 72 SER A CA 1
ATOM 563 C C . SER A 1 72 ? -5.624 -5.495 -12.977 1.00 92.50 72 SER A C 1
ATOM 565 O O . SER A 1 72 ? -5.674 -4.298 -12.700 1.00 92.50 72 SER A O 1
ATOM 567 N N . THR A 1 73 ? -4.760 -5.998 -13.851 1.00 87.81 73 THR A N 1
ATOM 568 C CA . THR A 1 73 ? -3.880 -5.201 -14.712 1.00 87.81 73 THR A CA 1
ATOM 569 C C . THR A 1 73 ?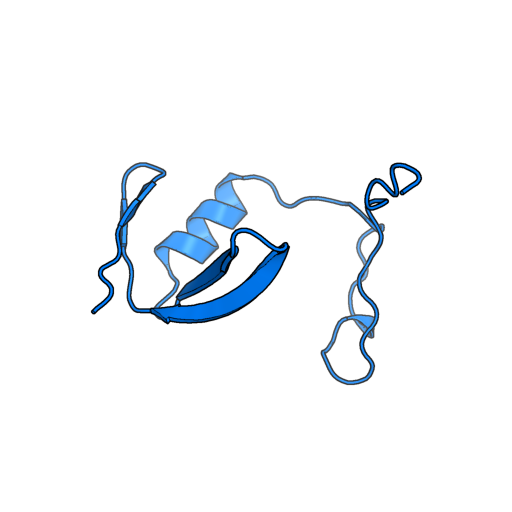 -4.024 -5.696 -16.145 1.00 87.81 73 THR A C 1
ATOM 571 O O . THR A 1 73 ? -4.300 -6.878 -16.356 1.00 87.81 73 THR A O 1
ATOM 574 N N . GLY A 1 74 ? -3.895 -4.779 -17.103 1.00 79.12 74 GLY A N 1
ATOM 575 C CA . GLY A 1 74 ? -3.735 -5.107 -18.522 1.00 79.12 74 GLY A CA 1
ATOM 576 C C . GLY A 1 74 ? -2.283 -5.358 -18.888 1.00 79.12 74 GLY A C 1
ATOM 577 O O . GLY A 1 74 ? -1.410 -5.091 -18.025 1.00 79.12 74 GLY A O 1
#

Nearest PDB structures (foldseek):
  1rfe-assembly1_A  TM=7.989E-01  e=1.757E-01  Mycobacterium tuberculosis H37Rv
  1jnw-assembly1_A-2  TM=6.211E-01  e=2.110E+00  Escherichia coli

Sequence (74 aa):
MPNRMPKPSRMTSPGYGFESATSPPGERFPWSRVEEVLASARNYWIATAGLVGRPHAAPVWALWLDGVVYFSTG

Radius of gyration: 15.64 Å; Cα contacts (8 Å, |Δi|>4): 63; chains: 1; bounding box: 40×31×36 Å

Mean predicted aligned error: 6.45 Å

Foldseek 3Di:
DPPPDDDQAQDDDPPPCSVVDPDDGPDDDDVVVVLVCQQPDQKDWDWDAPPVRRIDIDIFGWHDDPNDTGTDDD

pLDDT: mean 87.36, std 10.83, range [50.31, 96.62]

Solvent-accessible surface area (backbone atoms only — not comparable to full-atom values): 5117 Å² total; per-residue (Å²): 130,83,87,77,73,84,73,85,61,71,76,82,50,92,93,72,64,52,85,75,62,82,70,66,73,70,70,72,79,60,65,70,61,53,49,54,53,51,62,70,45,78,71,41,75,52,75,48,59,49,100,86,62,55,76,47,76,45,81,38,58,58,46,64,53,98,95,39,81,48,71,76,81,133